Protein AF-A0A132ACT4-F1 (afdb_monomer_lite)

Foldseek 3Di:
DDALPDDQFDDDPPDRADDDADDPPDGDDDDPHHDHRPSNVSHDDDDDPADPPRNQADPPDPVSVVSLLVCLLVVHCVVVVQVVCCVVPHVCSVVVSVVSND

Sequence (102 aa):
MHRCLHLPNYRYYHLTCSESALTLPNTNEPNETSCVDWNQYYTDCRPGQHNPFQDAVSFDNVGMAWIAIFLVISLEGWSDIMYYVQDAHSFWSWIYFVLLIV

Structure (mmCIF, N/CA/C/O backbone):
data_AF-A0A132ACT4-F1
#
_entry.id   AF-A0A132ACT4-F1
#
loop_
_atom_site.group_PDB
_atom_site.id
_atom_site.type_symbol
_atom_site.label_atom_id
_atom_site.label_alt_id
_atom_site.label_comp_id
_atom_site.label_asym_id
_atom_site.label_entity_id
_atom_site.label_seq_id
_atom_site.pdbx_PDB_ins_code
_atom_site.Cartn_x
_atom_site.Cartn_y
_atom_site.Cartn_z
_atom_site.occupancy
_atom_site.B_iso_or_equiv
_atom_site.auth_seq_id
_atom_site.auth_comp_id
_atom_site.auth_asym_id
_atom_site.auth_atom_id
_atom_site.pdbx_PDB_model_num
ATOM 1 N N . MET A 1 1 ? -7.104 4.025 -4.351 1.00 78.00 1 MET A N 1
ATOM 2 C CA . MET A 1 1 ? -7.232 2.749 -5.084 1.00 78.00 1 MET A CA 1
ATOM 3 C C . MET A 1 1 ? -6.194 2.709 -6.177 1.00 78.00 1 MET A C 1
ATOM 5 O O . MET A 1 1 ? -6.426 3.222 -7.270 1.00 78.00 1 MET A O 1
ATOM 9 N N . HIS A 1 2 ? -5.046 2.135 -5.850 1.00 84.69 2 HIS A N 1
ATOM 10 C CA . HIS A 1 2 ? -3.949 1.942 -6.787 1.00 84.69 2 HIS A CA 1
ATOM 11 C C . HIS A 1 2 ? -4.181 0.702 -7.659 1.00 84.69 2 HIS A C 1
ATOM 13 O O . HIS A 1 2 ? -4.784 -0.279 -7.231 1.00 84.69 2 HIS A O 1
ATOM 19 N N . ARG A 1 3 ? -3.745 0.769 -8.920 1.00 86.88 3 ARG A N 1
ATOM 20 C CA . ARG A 1 3 ? -3.840 -0.324 -9.897 1.00 86.88 3 ARG A CA 1
ATOM 21 C C . ARG A 1 3 ? -2.554 -0.394 -10.707 1.00 86.88 3 ARG A C 1
ATOM 23 O O . ARG A 1 3 ? -1.975 0.642 -11.019 1.00 86.88 3 ARG A O 1
ATOM 30 N N . CYS A 1 4 ? -2.198 -1.592 -11.156 1.00 87.81 4 CYS A N 1
ATOM 31 C CA . CYS A 1 4 ? -1.040 -1.826 -12.023 1.00 87.81 4 CYS A CA 1
ATOM 32 C C . CYS A 1 4 ? -1.185 -1.257 -13.451 1.00 87.81 4 CYS A C 1
ATOM 34 O O . CYS A 1 4 ? -0.246 -1.298 -14.229 1.00 87.81 4 CYS A O 1
ATOM 36 N N . LEU A 1 5 ? -2.352 -0.721 -13.823 1.00 85.31 5 LEU A N 1
ATOM 37 C CA . LEU A 1 5 ? -2.594 -0.183 -15.171 1.00 85.31 5 LEU A CA 1
ATOM 38 C C . LEU A 1 5 ? -2.139 1.273 -15.350 1.00 85.31 5 LEU A C 1
ATOM 40 O O . LEU A 1 5 ? -1.983 1.726 -16.477 1.00 85.31 5 LEU A O 1
ATOM 44 N N . HIS A 1 6 ? -1.967 2.017 -14.257 1.00 83.94 6 HIS A N 1
ATOM 45 C CA . HIS A 1 6 ? -1.678 3.453 -14.290 1.00 83.94 6 HIS A CA 1
ATOM 46 C C . HIS A 1 6 ? -0.552 3.797 -13.314 1.00 83.94 6 HIS A C 1
ATOM 48 O O . HIS A 1 6 ? -0.697 4.692 -12.479 1.00 83.94 6 HIS A O 1
ATOM 54 N N . LEU A 1 7 ? 0.562 3.060 -13.383 1.00 90.50 7 LEU A N 1
ATOM 55 C CA . LEU A 1 7 ? 1.763 3.490 -12.677 1.00 90.50 7 LEU A CA 1
ATOM 56 C C . LEU A 1 7 ? 2.326 4.747 -13.353 1.00 90.50 7 LEU A C 1
ATOM 58 O O . LEU A 1 7 ? 2.361 4.815 -14.582 1.00 90.50 7 LEU A O 1
ATOM 62 N N . PRO A 1 8 ? 2.763 5.749 -12.576 1.00 91.56 8 PRO A N 1
ATOM 63 C CA . PRO A 1 8 ? 3.496 6.873 -13.133 1.00 91.56 8 PRO A CA 1
ATOM 64 C C . PRO A 1 8 ? 4.834 6.390 -13.695 1.00 91.56 8 PRO A C 1
ATOM 66 O O . PRO A 1 8 ? 5.427 5.450 -13.163 1.00 91.56 8 PRO A O 1
ATOM 69 N N . ASN A 1 9 ? 5.336 7.073 -14.719 1.00 92.38 9 ASN A N 1
ATOM 70 C CA . ASN A 1 9 ? 6.646 6.788 -15.295 1.00 92.38 9 ASN A CA 1
ATOM 71 C C . ASN A 1 9 ? 7.746 6.789 -14.225 1.00 92.38 9 ASN A C 1
ATOM 73 O O . ASN A 1 9 ? 7.750 7.627 -13.311 1.00 92.38 9 ASN A O 1
ATOM 77 N N . TYR A 1 10 ? 8.703 5.875 -14.368 1.00 92.00 10 TYR A N 1
ATOM 78 C CA . TYR A 1 10 ? 9.876 5.810 -13.508 1.00 92.00 10 TYR A CA 1
ATOM 79 C C . TYR A 1 10 ? 10.664 7.128 -13.556 1.00 92.00 10 TYR A C 1
ATOM 81 O O . TYR A 1 10 ? 10.846 7.735 -14.615 1.00 92.00 10 TYR A O 1
ATOM 89 N N . ARG A 1 11 ? 11.132 7.588 -12.392 1.00 91.31 11 ARG A N 1
ATOM 90 C CA . ARG A 1 11 ? 11.957 8.794 -12.272 1.00 91.31 11 ARG A CA 1
ATOM 91 C C . ARG A 1 11 ? 13.378 8.416 -11.894 1.00 91.31 11 ARG A C 1
ATOM 93 O O . ARG A 1 11 ? 13.599 7.836 -10.833 1.00 91.31 11 ARG A O 1
ATOM 100 N N . TYR A 1 12 ? 14.327 8.803 -12.739 1.00 90.44 12 TYR A N 1
ATOM 101 C CA . TYR A 1 12 ? 15.755 8.642 -12.496 1.00 90.44 12 TYR A CA 1
ATOM 102 C C . TYR A 1 12 ? 16.380 10.024 -12.288 1.00 90.44 12 TYR A C 1
ATOM 104 O O . TYR A 1 12 ? 16.473 10.823 -13.218 1.00 90.44 12 TYR A O 1
ATOM 112 N N . TYR A 1 13 ? 16.758 10.338 -11.046 1.00 88.19 13 TYR A N 1
ATOM 113 C CA . TYR A 1 13 ? 17.154 11.687 -10.622 1.00 88.19 13 TYR A CA 1
ATOM 114 C C . TYR A 1 13 ? 16.118 12.762 -11.011 1.00 88.19 13 TYR A C 1
ATOM 116 O O . TYR A 1 13 ? 15.066 12.862 -10.384 1.00 88.19 13 TYR A O 1
ATOM 124 N N . HIS A 1 14 ? 16.418 13.577 -12.024 1.00 88.44 14 HIS A N 1
ATOM 125 C CA . HIS A 1 14 ? 15.576 14.667 -12.525 1.00 88.44 14 HIS A CA 1
ATOM 126 C C . HIS A 1 14 ? 14.884 14.323 -13.856 1.00 88.44 14 HIS A C 1
ATOM 128 O O . HIS A 1 14 ? 14.123 15.135 -14.382 1.00 88.44 14 HIS A O 1
ATOM 134 N N . LEU A 1 15 ? 15.116 13.122 -14.392 1.00 90.06 15 LEU A N 1
ATOM 135 C CA . LEU A 1 15 ? 14.555 12.650 -15.653 1.00 90.06 15 LEU A CA 1
ATOM 136 C C . LEU A 1 15 ? 13.298 11.816 -15.406 1.00 90.06 15 LEU A C 1
ATOM 138 O O . LEU A 1 15 ? 13.229 11.014 -14.472 1.00 90.06 15 LEU A O 1
ATOM 142 N N . THR A 1 16 ? 12.308 11.990 -16.280 1.00 92.69 16 THR A N 1
ATOM 143 C CA . THR A 1 16 ? 11.135 11.111 -16.351 1.00 92.69 16 THR A CA 1
ATOM 144 C C . THR A 1 16 ? 11.356 10.131 -17.493 1.00 92.69 16 THR A C 1
ATOM 146 O O . THR A 1 16 ? 11.372 10.524 -18.659 1.00 92.69 16 THR A O 1
ATOM 149 N N . CYS A 1 17 ? 11.569 8.867 -17.152 1.00 91.00 17 CYS A N 1
ATOM 150 C CA . CYS A 1 17 ? 11.920 7.828 -18.105 1.00 91.00 17 CYS A CA 1
ATOM 151 C C . CYS A 1 17 ? 10.713 7.472 -18.970 1.00 91.00 17 CYS A C 1
ATOM 153 O O . CYS A 1 17 ? 9.580 7.455 -18.495 1.00 91.00 17 CYS A O 1
ATOM 155 N N . SER A 1 18 ? 10.942 7.243 -20.259 1.00 91.94 18 SER A N 1
ATOM 156 C CA . SER A 1 18 ? 9.888 6.845 -21.208 1.00 91.94 18 SER A CA 1
ATOM 157 C C . SER A 1 18 ? 10.373 5.797 -22.213 1.00 91.94 18 SER A C 1
ATOM 159 O O . SER A 1 18 ? 9.617 5.394 -23.091 1.00 91.94 18 SER A O 1
ATOM 161 N N . GLU A 1 19 ? 11.636 5.367 -22.123 1.00 90.81 19 GLU A N 1
ATOM 162 C CA . GLU A 1 19 ? 12.194 4.379 -23.043 1.00 90.81 19 GLU A CA 1
ATOM 163 C C . GLU A 1 19 ? 11.851 2.949 -22.614 1.00 90.81 19 GLU A C 1
ATOM 165 O O . GLU A 1 19 ? 11.713 2.645 -21.427 1.00 90.81 19 GLU A O 1
ATOM 170 N N . SER A 1 20 ? 11.755 2.044 -23.586 1.00 90.81 20 SER A N 1
ATOM 171 C CA . SER A 1 20 ? 11.688 0.600 -23.351 1.00 90.81 20 SER A CA 1
ATOM 172 C C . SER A 1 20 ? 13.081 0.005 -23.143 1.00 90.81 20 SER A C 1
ATOM 174 O O . SER A 1 20 ? 14.050 0.463 -23.749 1.00 90.81 20 SER A O 1
ATOM 176 N N . ALA A 1 21 ? 13.184 -1.049 -22.336 1.00 90.00 21 ALA A N 1
ATOM 177 C CA . ALA A 1 21 ? 14.428 -1.788 -22.154 1.00 90.00 21 ALA A CA 1
ATOM 178 C C . ALA A 1 21 ? 14.880 -2.431 -23.475 1.00 90.00 21 ALA A C 1
ATOM 180 O O . ALA A 1 21 ? 14.110 -3.137 -24.134 1.00 90.00 21 ALA A O 1
ATOM 181 N N . LEU A 1 22 ? 16.139 -2.208 -23.848 1.00 89.25 22 LEU A N 1
ATOM 182 C CA . LEU A 1 22 ? 16.789 -2.926 -24.939 1.00 89.25 22 LEU A CA 1
ATOM 183 C C . LEU A 1 22 ? 17.396 -4.242 -24.428 1.00 89.25 22 LEU A C 1
ATOM 185 O O . LEU A 1 22 ? 17.786 -4.365 -23.267 1.00 89.25 22 LEU A O 1
ATOM 189 N N . THR A 1 23 ? 17.481 -5.242 -25.306 1.00 84.81 23 THR A N 1
ATOM 190 C CA . THR A 1 23 ? 18.057 -6.558 -24.987 1.00 84.81 23 THR A CA 1
ATOM 191 C C . THR A 1 23 ? 19.527 -6.646 -25.406 1.00 84.81 23 THR A C 1
ATOM 193 O O . THR A 1 23 ? 19.993 -5.915 -26.283 1.00 84.81 23 THR A O 1
ATOM 196 N N . LEU A 1 24 ? 20.282 -7.539 -24.755 1.00 81.88 24 LEU A N 1
ATOM 197 C CA . LEU A 1 24 ? 21.703 -7.774 -25.039 1.00 81.88 24 LEU A CA 1
ATOM 198 C C . LEU A 1 24 ? 21.935 -8.067 -26.538 1.00 81.88 24 LEU A C 1
ATOM 200 O O . LEU A 1 24 ? 21.163 -8.827 -27.127 1.00 81.88 24 LEU A O 1
ATOM 204 N N . PRO A 1 25 ? 22.995 -7.507 -27.160 1.00 82.25 25 PRO A N 1
ATOM 205 C CA . PRO A 1 25 ? 24.156 -6.849 -26.541 1.00 82.25 25 PRO A CA 1
ATOM 206 C C . PRO A 1 25 ? 24.012 -5.332 -26.322 1.00 82.25 25 PRO A C 1
ATOM 208 O O . PRO A 1 25 ? 24.902 -4.725 -25.736 1.00 82.25 25 PRO A O 1
ATOM 211 N N . ASN A 1 26 ? 22.924 -4.714 -26.785 1.00 80.06 26 ASN A N 1
ATOM 212 C CA . ASN A 1 26 ? 22.762 -3.259 -26.798 1.00 80.06 26 ASN A CA 1
ATOM 213 C C . ASN A 1 26 ? 21.864 -2.804 -25.644 1.00 80.06 26 ASN A C 1
ATOM 215 O O . ASN A 1 26 ? 20.749 -2.356 -25.879 1.00 80.06 26 ASN A O 1
ATOM 219 N N . THR A 1 27 ? 22.312 -2.947 -24.398 1.00 82.00 27 THR A N 1
ATOM 220 C CA . THR A 1 27 ? 21.564 -2.465 -23.226 1.00 82.00 27 THR A CA 1
ATOM 221 C C . THR A 1 27 ? 21.582 -0.938 -23.158 1.00 82.00 27 THR A C 1
ATOM 223 O O . THR A 1 27 ? 22.644 -0.327 -23.263 1.00 82.00 27 THR A O 1
ATOM 226 N N . ASN A 1 28 ? 20.425 -0.308 -22.949 1.00 83.94 28 ASN A N 1
ATOM 227 C CA . ASN A 1 28 ? 20.336 1.122 -22.658 1.00 83.94 28 ASN A CA 1
ATOM 228 C C . ASN A 1 28 ? 20.553 1.373 -21.163 1.00 83.94 28 ASN A C 1
ATOM 230 O O . ASN A 1 28 ? 19.612 1.389 -20.369 1.00 83.94 28 ASN A O 1
ATOM 234 N N . GLU A 1 29 ? 21.818 1.554 -20.787 1.00 83.12 29 GLU A N 1
ATOM 235 C CA . GLU A 1 29 ? 22.166 2.062 -19.461 1.00 83.12 29 GLU A CA 1
ATOM 236 C C . GLU A 1 29 ? 21.651 3.503 -19.289 1.00 83.12 29 GLU A C 1
ATOM 238 O O . GLU A 1 29 ? 21.672 4.282 -20.248 1.00 83.12 29 GLU A O 1
ATOM 243 N N . PRO A 1 30 ? 21.163 3.869 -18.090 1.00 84.81 30 PRO A N 1
ATOM 244 C CA . PRO A 1 30 ? 20.661 5.212 -17.841 1.00 84.81 30 PRO A CA 1
ATOM 245 C C . PRO A 1 30 ? 21.797 6.239 -17.939 1.00 84.81 30 PRO A C 1
ATOM 247 O O . PRO A 1 30 ? 22.839 6.092 -17.302 1.00 84.81 30 PRO A O 1
ATOM 250 N N . ASN A 1 31 ? 21.574 7.293 -18.721 1.00 85.69 31 ASN A N 1
ATOM 251 C CA . ASN A 1 31 ? 22.488 8.420 -18.914 1.00 85.69 31 ASN A CA 1
ATOM 252 C C . ASN A 1 31 ? 21.829 9.733 -18.434 1.00 85.69 31 ASN A C 1
ATOM 254 O O . ASN A 1 31 ? 20.675 9.738 -18.008 1.00 85.69 31 ASN A O 1
ATOM 258 N N . GLU A 1 32 ? 22.524 10.870 -18.532 1.00 84.00 32 GLU A N 1
ATOM 259 C CA . GLU A 1 32 ? 21.993 12.197 -18.163 1.00 84.00 32 GLU A CA 1
ATOM 260 C C . GLU A 1 32 ? 20.792 12.657 -19.013 1.00 84.00 32 GLU A C 1
ATOM 262 O O . GLU A 1 32 ? 20.123 13.626 -18.659 1.00 84.00 32 GLU A O 1
ATOM 267 N N . THR A 1 33 ? 20.502 11.987 -20.132 1.00 85.81 33 THR A N 1
ATOM 268 C CA . THR A 1 33 ? 19.418 12.356 -21.058 1.00 85.81 33 THR A CA 1
ATOM 269 C C . THR A 1 33 ? 18.392 11.252 -21.307 1.00 85.81 33 THR A C 1
ATOM 271 O O . THR A 1 33 ? 17.260 11.571 -21.667 1.00 85.81 33 THR A O 1
ATOM 274 N N . SER A 1 34 ? 18.745 9.978 -21.111 1.00 87.69 34 SER A N 1
ATOM 275 C CA . SER A 1 34 ? 17.881 8.832 -21.415 1.00 87.69 34 SER A CA 1
ATOM 276 C C . SER A 1 34 ? 17.858 7.809 -20.284 1.00 87.69 34 SER A C 1
ATOM 278 O O . SER A 1 34 ? 18.870 7.533 -19.640 1.00 87.69 34 SER A O 1
ATOM 280 N N . CYS A 1 35 ? 16.684 7.227 -20.042 1.00 91.19 35 CYS A N 1
ATOM 281 C CA . CYS A 1 35 ? 16.504 6.150 -19.078 1.00 91.19 35 CYS A CA 1
ATOM 282 C C . CYS A 1 35 ? 15.273 5.298 -19.411 1.00 91.19 35 CYS A C 1
ATOM 284 O O . CYS A 1 35 ? 14.288 5.780 -19.984 1.00 91.19 35 CYS A O 1
ATOM 286 N N . VAL A 1 36 ? 15.340 4.026 -19.015 1.00 92.38 36 VAL A N 1
ATOM 287 C CA . VAL A 1 36 ? 14.272 3.036 -19.188 1.00 92.38 36 VAL A CA 1
ATOM 288 C C . VAL A 1 36 ? 13.162 3.268 -18.175 1.00 92.38 36 VAL A C 1
ATOM 290 O O . VAL A 1 36 ? 13.420 3.403 -16.976 1.00 92.38 36 VAL A O 1
ATOM 293 N N . ASP A 1 37 ? 11.917 3.267 -18.643 1.00 93.12 37 ASP A N 1
ATOM 294 C CA . ASP A 1 37 ? 10.766 3.234 -17.752 1.00 93.12 37 ASP A CA 1
ATOM 295 C C . ASP A 1 37 ? 10.531 1.811 -17.241 1.00 93.12 37 ASP A C 1
ATOM 297 O O . ASP A 1 37 ? 9.856 1.007 -17.877 1.00 93.12 37 ASP A O 1
ATOM 301 N N . TRP A 1 38 ? 11.088 1.468 -16.082 1.00 90.88 38 TRP A N 1
ATOM 302 C CA . TRP A 1 38 ? 10.842 0.154 -15.485 1.00 90.88 38 TRP A CA 1
ATOM 303 C C . TRP A 1 38 ? 9.396 -0.023 -15.010 1.00 90.88 38 TRP A C 1
ATOM 305 O O . TRP A 1 38 ? 8.926 -1.160 -14.918 1.00 90.88 38 TRP A O 1
ATOM 315 N N . ASN A 1 39 ? 8.663 1.072 -14.770 1.00 92.38 39 ASN A N 1
ATOM 316 C CA . ASN A 1 39 ? 7.299 0.990 -14.259 1.00 92.38 39 ASN A CA 1
ATOM 317 C C . ASN A 1 39 ? 6.317 0.407 -15.283 1.00 92.38 39 ASN A C 1
ATOM 319 O O . ASN A 1 39 ? 5.327 -0.210 -14.887 1.00 92.38 39 ASN A O 1
ATOM 323 N N . GLN A 1 40 ? 6.635 0.499 -16.579 1.00 90.75 40 GLN A N 1
ATOM 324 C CA . GLN A 1 40 ? 5.830 -0.080 -17.659 1.00 90.75 40 GLN A CA 1
ATOM 325 C C . GLN A 1 40 ? 5.738 -1.617 -17.603 1.00 90.75 40 GLN A C 1
ATOM 327 O O . GLN A 1 40 ? 4.830 -2.201 -18.192 1.00 90.75 40 GLN A O 1
ATOM 332 N N . TYR A 1 41 ? 6.665 -2.283 -16.903 1.00 91.31 41 TYR A N 1
ATOM 333 C CA . TYR A 1 41 ? 6.709 -3.744 -16.803 1.00 91.31 41 TYR A CA 1
ATOM 334 C C . TYR A 1 41 ? 5.948 -4.302 -15.588 1.00 91.31 41 TYR A C 1
ATOM 336 O O . TYR A 1 41 ? 5.727 -5.512 -15.515 1.00 91.31 41 TYR A O 1
ATOM 344 N N . TYR A 1 42 ? 5.500 -3.460 -14.648 1.00 91.44 42 TYR A N 1
ATOM 345 C CA . TYR A 1 42 ? 4.694 -3.894 -13.498 1.00 91.44 42 TYR A CA 1
ATOM 346 C C . TYR A 1 42 ? 3.213 -4.031 -13.865 1.00 91.44 42 TYR A C 1
ATOM 348 O O . TYR A 1 42 ? 2.366 -3.266 -13.411 1.00 91.44 42 TYR A O 1
ATOM 356 N N . THR A 1 43 ? 2.891 -5.028 -14.687 1.00 91.56 43 THR A N 1
ATOM 357 C CA . THR A 1 43 ? 1.521 -5.258 -15.178 1.00 91.56 43 THR A CA 1
ATOM 358 C C . THR A 1 43 ? 0.718 -6.245 -14.334 1.00 91.56 43 THR A C 1
ATOM 360 O O . THR A 1 43 ? -0.508 -6.254 -14.409 1.00 91.56 43 THR A O 1
ATOM 363 N N . ASP A 1 44 ? 1.394 -7.095 -13.559 1.00 91.75 44 ASP A N 1
ATOM 364 C CA . ASP A 1 44 ? 0.777 -8.182 -12.797 1.00 91.75 44 ASP A CA 1
ATOM 365 C C . ASP A 1 44 ? 0.847 -7.906 -11.290 1.00 91.75 44 ASP A C 1
ATOM 367 O O . ASP A 1 44 ? 1.924 -7.683 -10.734 1.00 91.75 44 ASP A O 1
ATOM 371 N N . CYS A 1 45 ? -0.311 -7.915 -10.629 1.00 90.19 45 CYS A N 1
ATOM 372 C CA . CYS A 1 45 ? -0.416 -7.704 -9.190 1.00 90.19 45 CYS A CA 1
ATOM 373 C C . CYS A 1 45 ? -0.364 -9.057 -8.483 1.00 90.19 45 CYS A C 1
ATOM 375 O O . CYS A 1 45 ? -1.264 -9.883 -8.640 1.00 9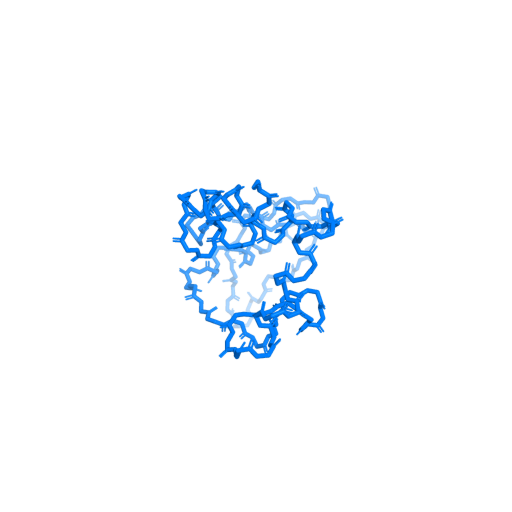0.19 45 CYS A O 1
ATOM 377 N N . ARG A 1 46 ? 0.684 -9.284 -7.688 1.00 91.38 46 ARG A N 1
ATOM 378 C CA . ARG A 1 46 ? 0.874 -10.523 -6.928 1.00 91.38 46 ARG A CA 1
ATOM 379 C C . ARG A 1 46 ? 1.075 -10.235 -5.443 1.00 91.38 46 ARG A C 1
ATOM 381 O O . ARG A 1 46 ? 1.576 -9.159 -5.111 1.00 91.38 46 ARG A O 1
ATOM 388 N N . PRO A 1 47 ? 0.741 -11.191 -4.558 1.00 89.75 47 PRO A N 1
ATOM 389 C CA . PRO A 1 47 ? 1.086 -11.097 -3.146 1.00 89.75 47 PRO A CA 1
ATOM 390 C C . PRO A 1 47 ? 2.589 -10.852 -2.964 1.00 89.75 47 PRO A C 1
ATOM 392 O O . PRO A 1 47 ? 3.420 -11.562 -3.539 1.00 89.75 47 PRO A O 1
ATOM 395 N N . GLY A 1 48 ? 2.926 -9.822 -2.186 1.00 87.44 48 GLY A N 1
ATOM 396 C CA . GLY A 1 48 ? 4.301 -9.528 -1.793 1.00 87.44 48 GLY A CA 1
ATOM 397 C C . GLY A 1 48 ? 4.850 -10.573 -0.819 1.00 87.44 48 GLY A C 1
ATOM 398 O O . GLY A 1 48 ? 4.116 -11.407 -0.300 1.00 87.44 48 GLY A O 1
ATOM 399 N N . GLN A 1 49 ? 6.160 -10.529 -0.573 1.00 89.19 49 GLN A N 1
ATOM 400 C CA . GLN A 1 49 ? 6.797 -11.388 0.438 1.00 89.19 49 GLN A CA 1
ATOM 401 C C . GLN A 1 49 ? 6.681 -10.825 1.860 1.00 89.19 49 GLN A C 1
ATOM 403 O O . GLN A 1 49 ? 6.774 -11.587 2.812 1.00 89.19 49 GLN A O 1
ATOM 408 N N . HIS A 1 50 ? 6.495 -9.510 1.989 1.00 91.94 50 HIS A N 1
ATOM 409 C CA . HIS A 1 50 ? 6.462 -8.805 3.268 1.00 91.94 50 HIS A CA 1
ATOM 410 C C . HIS A 1 50 ? 5.183 -7.978 3.383 1.00 91.94 50 HIS A C 1
ATOM 412 O O . HIS A 1 50 ? 4.701 -7.411 2.396 1.00 91.94 50 HIS A O 1
ATOM 418 N N . ASN A 1 51 ? 4.678 -7.899 4.603 1.00 92.31 51 ASN A N 1
ATOM 419 C CA . ASN A 1 51 ? 3.525 -7.130 5.022 1.00 92.31 51 ASN A CA 1
ATOM 420 C C . ASN A 1 51 ? 3.929 -5.689 5.417 1.00 92.31 51 ASN A C 1
ATOM 422 O O . ASN A 1 51 ? 5.092 -5.418 5.747 1.00 92.31 51 ASN A O 1
ATOM 426 N N . PRO A 1 52 ? 2.983 -4.730 5.393 1.00 91.19 52 PRO A N 1
ATOM 427 C CA . PRO A 1 52 ? 3.238 -3.348 5.796 1.00 91.19 52 PRO A CA 1
ATOM 428 C C . PRO A 1 52 ? 3.756 -3.221 7.238 1.00 91.19 52 PRO A C 1
ATOM 430 O O . PRO A 1 52 ? 3.541 -4.095 8.076 1.00 91.19 52 PRO A O 1
ATOM 433 N N . PHE A 1 53 ? 4.408 -2.090 7.536 1.00 88.88 53 PHE A N 1
ATOM 434 C CA . PHE A 1 53 ? 4.964 -1.779 8.863 1.00 88.88 53 PHE A CA 1
ATOM 435 C C . PHE A 1 53 ? 5.953 -2.833 9.388 1.00 88.88 53 PHE A C 1
ATOM 437 O O . PHE A 1 53 ? 5.869 -3.234 10.543 1.00 88.88 53 PHE A O 1
ATOM 444 N N . GLN A 1 54 ? 6.897 -3.277 8.549 1.00 89.50 54 GLN A N 1
ATOM 445 C CA . GLN A 1 54 ? 7.881 -4.311 8.918 1.00 89.50 54 GLN A CA 1
ATOM 446 C C . GLN A 1 54 ? 7.199 -5.599 9.409 1.00 89.50 54 GLN A C 1
ATOM 448 O O . GLN A 1 54 ? 7.522 -6.121 10.472 1.00 89.50 54 GLN A O 1
ATOM 453 N N . ASP A 1 55 ? 6.205 -6.064 8.652 1.00 89.56 55 ASP A N 1
ATOM 454 C CA . ASP A 1 55 ? 5.386 -7.236 8.968 1.00 89.56 55 ASP A CA 1
ATOM 455 C C . ASP A 1 55 ? 4.488 -7.129 10.215 1.00 89.56 55 ASP A C 1
ATOM 457 O O . ASP A 1 55 ? 3.846 -8.110 10.597 1.00 89.56 55 ASP A O 1
ATOM 461 N N . ALA A 1 56 ? 4.377 -5.950 10.838 1.00 87.31 56 ALA A N 1
ATOM 462 C CA . ALA A 1 56 ? 3.599 -5.771 12.064 1.00 87.31 56 ALA A CA 1
ATOM 463 C C . ALA A 1 56 ? 2.075 -5.743 11.846 1.00 87.31 56 ALA A C 1
ATOM 465 O O . ALA A 1 56 ? 1.323 -6.021 12.781 1.00 87.31 56 ALA A O 1
ATOM 466 N N . VAL A 1 57 ? 1.603 -5.413 10.637 1.00 92.19 57 VAL A N 1
ATOM 467 C CA . VAL A 1 57 ? 0.167 -5.315 10.328 1.00 92.19 57 VAL A CA 1
ATOM 468 C C . VAL A 1 57 ? -0.203 -6.315 9.241 1.00 92.19 57 VAL A C 1
ATOM 470 O O . VAL A 1 57 ? 0.193 -6.169 8.086 1.00 92.19 57 VAL A O 1
ATOM 473 N N . SER A 1 58 ? -1.006 -7.315 9.602 1.00 93.06 58 SER A N 1
ATOM 474 C CA . SER A 1 58 ? -1.558 -8.292 8.663 1.00 93.06 58 SER A CA 1
ATOM 475 C C . SER A 1 58 ? -2.881 -8.874 9.163 1.00 93.06 58 SER A C 1
ATOM 477 O O . SER A 1 58 ? -3.158 -8.904 10.363 1.00 93.06 58 SER A O 1
ATOM 479 N N . PHE A 1 59 ? -3.700 -9.356 8.226 1.00 93.06 59 PHE A N 1
ATOM 480 C CA . PHE A 1 59 ? -4.967 -10.047 8.504 1.00 93.06 59 PHE A CA 1
ATOM 481 C C . PHE A 1 59 ? -4.907 -11.539 8.132 1.00 93.06 59 PHE A C 1
ATOM 483 O O . PHE A 1 59 ? -5.937 -12.203 8.045 1.00 93.06 59 PHE A O 1
ATOM 490 N N . ASP A 1 60 ? -3.698 -12.076 7.947 1.00 92.38 60 ASP A N 1
ATOM 491 C CA . ASP A 1 60 ? -3.464 -13.468 7.538 1.00 92.38 60 ASP A CA 1
ATOM 492 C C . ASP A 1 60 ? -3.721 -14.462 8.684 1.00 92.38 60 ASP A C 1
ATOM 494 O O . ASP A 1 60 ? -4.045 -15.626 8.459 1.00 92.38 60 ASP A O 1
ATOM 498 N N . ASN A 1 61 ? -3.573 -13.997 9.930 1.00 93.94 61 ASN A N 1
ATOM 499 C CA . ASN A 1 61 ? -3.703 -14.791 11.149 1.00 93.94 61 ASN A CA 1
ATOM 500 C C . ASN A 1 61 ? -4.591 -14.076 12.174 1.00 93.94 61 ASN A C 1
ATOM 502 O O . ASN A 1 61 ? -4.544 -12.853 12.296 1.00 93.94 61 ASN A O 1
ATOM 506 N N . VAL A 1 62 ? -5.316 -14.843 12.997 1.00 94.75 62 VAL A N 1
ATOM 507 C CA . VAL A 1 62 ? -6.221 -14.291 14.027 1.00 94.75 62 VAL A CA 1
ATOM 508 C C . VAL A 1 62 ? -5.478 -13.404 15.039 1.00 94.75 62 VAL A C 1
ATOM 510 O O . VAL A 1 62 ? -5.969 -12.338 15.394 1.00 94.75 62 VAL A O 1
ATOM 513 N N . GLY A 1 63 ? -4.274 -13.801 15.468 1.00 93.62 63 GLY A N 1
ATOM 514 C CA . GLY A 1 63 ? -3.482 -13.022 16.429 1.00 93.62 63 GLY A CA 1
ATOM 515 C C . GLY A 1 63 ? -2.982 -11.684 15.873 1.00 93.62 63 GLY A C 1
ATOM 516 O O . GLY A 1 63 ? -3.086 -10.664 16.549 1.00 93.62 63 GLY A O 1
ATOM 517 N N . MET A 1 64 ? -2.501 -11.668 14.625 1.00 92.94 64 MET A N 1
ATOM 518 C CA . MET A 1 64 ? -2.060 -10.433 13.960 1.00 92.94 64 MET A CA 1
ATOM 519 C C . MET A 1 64 ? -3.237 -9.494 13.691 1.00 92.94 64 MET A C 1
ATOM 521 O O . MET A 1 64 ? -3.125 -8.289 13.911 1.00 92.94 64 MET A O 1
ATOM 525 N N . ALA A 1 65 ? -4.397 -10.052 13.328 1.00 94.12 65 ALA A N 1
ATOM 526 C CA . ALA A 1 65 ? -5.619 -9.278 13.161 1.00 94.12 65 ALA A CA 1
ATOM 527 C C . ALA A 1 65 ? -6.040 -8.586 14.469 1.00 94.12 65 ALA A C 1
ATOM 529 O O . ALA A 1 65 ? -6.436 -7.426 14.445 1.00 94.12 65 ALA A O 1
ATOM 530 N N . TRP A 1 66 ? -5.917 -9.250 15.624 1.00 94.19 66 TRP A N 1
ATOM 531 C CA . TRP A 1 66 ? -6.206 -8.619 16.919 1.00 94.19 66 TRP A CA 1
ATOM 532 C C . TRP A 1 66 ? -5.252 -7.475 17.257 1.00 94.19 66 TRP A C 1
ATOM 534 O O . TRP A 1 66 ? -5.706 -6.444 17.750 1.00 94.19 66 TRP A O 1
ATOM 544 N N . ILE A 1 67 ? -3.958 -7.624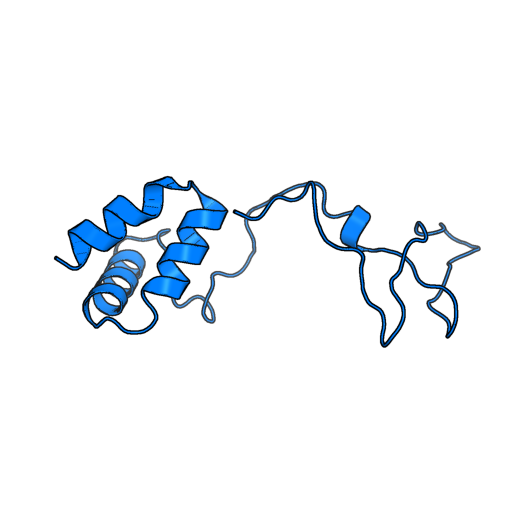 16.963 1.00 92.81 67 ILE A N 1
ATOM 545 C CA . ILE A 1 67 ? -2.973 -6.546 17.138 1.00 92.81 67 ILE A CA 1
ATOM 546 C C . ILE A 1 67 ? -3.340 -5.351 16.248 1.00 92.81 67 ILE A C 1
ATOM 548 O O . ILE A 1 67 ? -3.374 -4.217 16.725 1.00 92.81 67 ILE A O 1
ATOM 552 N N . ALA A 1 68 ? -3.692 -5.604 14.984 1.00 92.81 68 ALA A N 1
ATOM 553 C CA . ALA A 1 68 ? -4.133 -4.564 14.060 1.00 92.81 68 ALA A CA 1
ATOM 554 C C . ALA A 1 68 ? -5.415 -3.861 14.546 1.00 92.81 68 ALA A C 1
ATOM 556 O O . ALA A 1 68 ? -5.500 -2.638 14.495 1.00 92.81 68 ALA A O 1
ATOM 557 N N . ILE A 1 69 ? -6.393 -4.605 15.073 1.00 92.88 69 ILE A N 1
ATOM 558 C CA . ILE A 1 69 ? -7.630 -4.039 15.641 1.00 92.88 69 ILE A CA 1
ATOM 559 C C . ILE A 1 69 ? -7.326 -3.165 16.862 1.00 92.88 69 ILE A C 1
ATOM 561 O O . ILE A 1 69 ? -7.858 -2.062 16.967 1.00 92.88 69 ILE A O 1
ATOM 565 N N . PHE A 1 70 ? -6.458 -3.623 17.766 1.00 92.81 70 PHE A N 1
ATOM 566 C CA . PHE A 1 70 ? -6.055 -2.844 18.937 1.00 92.81 70 PHE A CA 1
ATOM 567 C C . PHE A 1 70 ? -5.426 -1.500 18.539 1.00 92.81 70 PHE A C 1
ATOM 569 O O . PHE A 1 70 ? -5.765 -0.470 19.118 1.00 92.81 70 PHE A O 1
ATOM 576 N N . LEU A 1 71 ? -4.577 -1.507 17.507 1.00 92.00 71 LEU A N 1
ATOM 577 C CA . LEU A 1 71 ? -3.969 -0.302 16.940 1.00 92.00 71 LEU A CA 1
ATOM 578 C C . LEU A 1 71 ? -5.003 0.637 16.290 1.00 92.00 71 LEU A C 1
ATOM 580 O O . LEU A 1 71 ? -4.901 1.852 16.403 1.00 92.00 71 LEU A O 1
ATOM 584 N N . VAL A 1 72 ? -6.040 0.102 15.643 1.00 93.69 72 VAL A N 1
ATOM 585 C CA . VAL A 1 72 ? -7.113 0.936 15.070 1.00 93.69 72 VAL A CA 1
ATOM 586 C C . VAL A 1 72 ? -7.931 1.631 16.168 1.00 93.69 72 VAL A C 1
ATOM 588 O O . VAL A 1 72 ? -8.257 2.810 16.028 1.00 93.69 72 VAL A O 1
ATOM 591 N N . ILE A 1 73 ? -8.233 0.938 17.273 1.00 94.06 73 ILE A N 1
ATOM 592 C CA . ILE A 1 73 ? -9.022 1.488 18.394 1.00 94.06 73 ILE A CA 1
ATOM 593 C C . ILE A 1 73 ? -8.270 2.611 19.120 1.00 94.06 73 ILE A C 1
ATOM 595 O O . ILE A 1 73 ? -8.900 3.545 19.615 1.00 94.06 73 ILE A O 1
ATOM 599 N N . SER A 1 74 ? -6.934 2.569 19.165 1.00 93.75 74 SER A N 1
ATOM 600 C CA . SER A 1 74 ? -6.139 3.643 19.777 1.00 93.75 74 SER A CA 1
ATOM 601 C C . SER A 1 74 ? -6.142 4.949 18.972 1.00 93.75 74 SER A C 1
ATOM 603 O O . SER A 1 74 ? -5.583 5.941 19.440 1.00 93.75 74 SER A O 1
ATOM 605 N N . LEU A 1 75 ? -6.781 4.974 17.792 1.00 91.31 75 LEU A N 1
ATOM 606 C CA . LEU A 1 75 ? -6.809 6.102 16.855 1.00 91.31 75 LEU A CA 1
ATOM 607 C C . LEU A 1 75 ? -5.421 6.528 16.354 1.00 91.31 75 LEU A C 1
ATOM 609 O O . LEU A 1 75 ? -5.258 7.629 15.824 1.00 91.31 75 LEU A O 1
ATOM 613 N N . GLU A 1 76 ? -4.432 5.646 16.448 1.00 91.50 76 GLU A N 1
ATOM 614 C CA . GLU A 1 76 ? -3.072 5.897 15.986 1.00 91.50 76 GLU A CA 1
ATOM 615 C C . GLU A 1 76 ? -2.809 5.119 14.693 1.00 91.50 76 GLU A C 1
ATOM 617 O O . GLU A 1 76 ? -2.930 3.899 14.652 1.00 91.50 76 GLU A O 1
ATOM 622 N N . GLY A 1 77 ? -2.498 5.820 13.598 1.00 87.50 77 GLY A N 1
ATOM 623 C CA . GLY A 1 77 ? -2.202 5.178 12.307 1.00 87.50 77 GLY A CA 1
ATOM 624 C C . GLY A 1 77 ? -3.383 4.435 11.655 1.00 87.50 77 GLY A C 1
ATOM 625 O O . GLY A 1 77 ? -3.206 3.780 10.628 1.00 87.50 77 GLY A O 1
ATOM 626 N N . TRP A 1 78 ? -4.601 4.541 12.203 1.00 92.75 78 TRP A N 1
ATOM 627 C CA . TRP A 1 78 ? -5.785 3.826 11.706 1.00 92.75 78 TRP A CA 1
ATOM 628 C C . TRP A 1 78 ? -6.137 4.177 10.253 1.00 92.75 78 TRP A C 1
ATOM 630 O O . TRP A 1 78 ? -6.546 3.304 9.486 1.00 92.75 78 TRP A O 1
ATOM 640 N N . SER A 1 79 ? -5.953 5.442 9.858 1.00 92.94 79 SER A N 1
ATOM 641 C 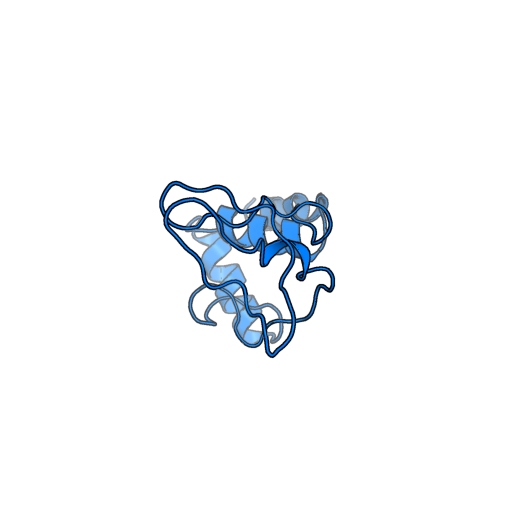CA . SER A 1 79 ? -6.219 5.903 8.494 1.00 92.94 79 SER A CA 1
ATOM 642 C C . SER A 1 79 ? -5.271 5.259 7.490 1.00 92.94 79 SER A C 1
ATOM 644 O O . SER A 1 79 ? -5.699 4.908 6.395 1.00 92.94 79 SER A O 1
ATOM 646 N N . ASP A 1 80 ? -4.010 5.043 7.867 1.00 93.06 80 ASP A N 1
ATOM 647 C CA . ASP A 1 80 ? -3.011 4.432 6.990 1.00 93.06 80 ASP A CA 1
ATOM 648 C C . ASP A 1 80 ? -3.362 2.965 6.730 1.00 93.06 80 ASP A C 1
ATOM 650 O O . ASP A 1 80 ? -3.390 2.525 5.581 1.00 93.06 80 ASP A O 1
ATOM 654 N N . ILE A 1 81 ? -3.734 2.224 7.782 1.00 92.81 81 ILE A N 1
ATOM 655 C CA . ILE A 1 81 ? -4.211 0.834 7.672 1.00 92.81 81 ILE A CA 1
ATOM 656 C C . ILE A 1 81 ? -5.471 0.764 6.805 1.00 92.81 81 ILE A C 1
ATOM 658 O O . ILE A 1 81 ? -5.566 -0.085 5.916 1.00 92.81 81 ILE A O 1
ATOM 662 N N . MET A 1 82 ? -6.422 1.676 7.019 1.00 93.69 82 MET A N 1
ATOM 663 C CA . MET A 1 82 ? -7.628 1.764 6.199 1.00 93.69 82 MET A CA 1
ATOM 664 C C . MET A 1 82 ? -7.275 1.981 4.723 1.00 93.69 82 MET A C 1
ATOM 666 O O . MET A 1 82 ? -7.819 1.279 3.870 1.00 93.69 82 MET A O 1
ATOM 670 N N . TYR A 1 83 ? -6.355 2.898 4.409 1.00 93.31 83 TYR A N 1
ATOM 671 C CA . TYR A 1 83 ? -5.932 3.148 3.030 1.00 93.31 83 TYR A CA 1
ATOM 672 C C . TYR A 1 83 ? -5.235 1.934 2.404 1.00 93.31 83 TYR A C 1
ATOM 674 O O . TYR A 1 83 ? -5.528 1.613 1.250 1.00 93.31 83 TYR A O 1
ATOM 682 N N . TYR A 1 84 ? -4.415 1.193 3.158 1.00 92.69 84 TYR A N 1
ATOM 683 C CA . TYR A 1 84 ? -3.828 -0.063 2.677 1.00 92.69 84 TYR A CA 1
ATOM 684 C C . TYR A 1 84 ? -4.898 -1.101 2.317 1.00 92.69 84 TYR A C 1
ATOM 686 O O . TYR A 1 84 ? -4.863 -1.680 1.229 1.00 92.69 84 TYR A O 1
ATOM 694 N N . VAL A 1 85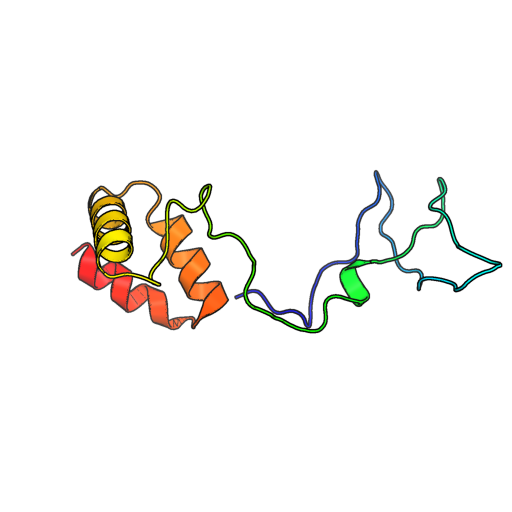 ? -5.894 -1.308 3.184 1.00 92.75 85 VAL A N 1
ATOM 695 C CA . VAL A 1 85 ? -6.996 -2.251 2.914 1.00 92.75 85 VAL A CA 1
ATOM 696 C C . VAL A 1 85 ? -7.888 -1.757 1.771 1.00 92.75 85 VAL A C 1
ATOM 698 O O . VAL A 1 85 ? -8.415 -2.550 0.986 1.00 92.75 85 VAL A O 1
ATOM 701 N N . GLN A 1 86 ? -8.054 -0.444 1.642 1.00 93.44 86 GLN A N 1
ATOM 702 C CA . GLN A 1 86 ? -8.834 0.164 0.573 1.00 93.44 86 GLN A CA 1
ATOM 703 C C . GLN A 1 86 ? -8.184 -0.024 -0.802 1.00 93.44 86 GLN A C 1
ATOM 705 O O . GLN A 1 86 ? -8.890 -0.247 -1.787 1.00 93.44 86 GLN A O 1
ATOM 710 N N . ASP A 1 87 ? -6.856 0.047 -0.877 1.00 90.75 87 ASP A N 1
ATOM 711 C CA . ASP A 1 87 ? -6.108 -0.215 -2.106 1.00 90.75 87 ASP A CA 1
ATOM 712 C C . ASP A 1 87 ? -6.046 -1.705 -2.458 1.00 90.75 87 ASP A C 1
ATOM 714 O O . ASP A 1 87 ? -6.100 -2.041 -3.640 1.00 90.75 87 ASP A O 1
ATOM 718 N N . ALA A 1 88 ? -5.983 -2.589 -1.459 1.00 90.44 88 ALA A N 1
ATOM 719 C CA . ALA A 1 88 ? -5.879 -4.031 -1.675 1.00 90.44 88 ALA A CA 1
ATOM 720 C C . ALA A 1 88 ? -7.218 -4.713 -2.009 1.00 90.44 88 ALA A C 1
ATOM 722 O O . ALA A 1 88 ? -7.244 -5.649 -2.807 1.00 90.44 88 ALA A O 1
ATOM 723 N N . HIS A 1 89 ? -8.325 -4.279 -1.396 1.00 90.94 89 HIS A N 1
ATOM 724 C CA . HIS A 1 89 ? -9.607 -4.986 -1.483 1.00 90.94 89 HIS A CA 1
ATOM 725 C C . HIS A 1 89 ? -10.715 -4.165 -2.149 1.00 90.94 89 HIS A C 1
ATOM 727 O O . HIS A 1 89 ? -11.250 -4.561 -3.186 1.00 90.94 89 HIS A O 1
ATOM 733 N N . SER A 1 90 ? -11.124 -3.040 -1.550 1.00 91.38 90 SER A N 1
ATOM 734 C CA . SER A 1 90 ? -12.273 -2.277 -2.049 1.00 91.38 90 SER A CA 1
ATOM 735 C C . SER A 1 90 ? -12.385 -0.876 -1.459 1.00 91.38 90 SER A C 1
ATOM 737 O O . SER A 1 90 ? -11.996 -0.624 -0.323 1.00 91.38 90 SER A O 1
ATOM 739 N N . PHE A 1 91 ? -13.061 0.012 -2.192 1.00 90.56 91 PHE A N 1
ATOM 740 C CA . PHE A 1 91 ? -13.464 1.326 -1.696 1.00 90.56 91 PHE A CA 1
ATOM 741 C C . PHE A 1 91 ? -14.339 1.249 -0.440 1.00 90.56 91 PHE A C 1
ATOM 743 O O . PHE A 1 91 ? -14.200 2.085 0.439 1.00 90.56 91 PHE A O 1
ATOM 750 N N . TRP A 1 92 ? -15.215 0.248 -0.324 1.00 92.88 92 TRP A N 1
ATOM 751 C CA . TRP A 1 92 ? -16.186 0.146 0.776 1.00 92.88 92 TRP A CA 1
ATOM 752 C C . TRP A 1 92 ? -15.579 -0.254 2.127 1.00 92.88 92 TRP A C 1
ATOM 754 O O . TRP A 1 92 ? -16.293 -0.297 3.128 1.00 92.88 92 TRP A O 1
ATOM 764 N N . SER A 1 93 ? -14.269 -0.514 2.176 1.00 92.44 93 SER A N 1
ATOM 765 C CA . SER A 1 93 ? -13.560 -0.904 3.396 1.00 92.44 93 SER A CA 1
ATOM 766 C C . SER A 1 93 ? -13.676 0.137 4.513 1.00 92.44 93 SER A C 1
ATOM 768 O O . SER A 1 93 ? -13.681 -0.243 5.679 1.00 92.44 93 SER A O 1
ATOM 770 N N . TRP A 1 94 ? -13.851 1.427 4.193 1.00 92.19 94 TRP A N 1
ATOM 771 C CA . TRP A 1 94 ? -13.992 2.489 5.201 1.00 92.19 94 TRP A CA 1
ATOM 772 C C . TRP A 1 94 ? -15.155 2.249 6.179 1.00 92.19 94 TRP A C 1
ATOM 774 O O . TRP A 1 94 ? -15.048 2.616 7.346 1.00 92.19 94 TRP A O 1
ATOM 784 N N . ILE A 1 95 ? -16.239 1.592 5.743 1.00 94.94 95 ILE A N 1
ATOM 785 C CA . ILE A 1 95 ? -17.412 1.319 6.591 1.00 94.94 95 ILE A CA 1
ATOM 786 C C . ILE A 1 95 ? -17.023 0.427 7.774 1.00 94.94 95 ILE A C 1
ATOM 788 O O . ILE A 1 95 ? -17.439 0.685 8.900 1.00 94.94 95 ILE A O 1
ATOM 792 N N . TYR A 1 96 ? -16.195 -0.593 7.529 1.00 93.75 96 TYR A N 1
ATOM 793 C CA . TYR A 1 96 ? -15.711 -1.493 8.575 1.00 93.75 96 TYR A CA 1
ATOM 794 C C . TYR A 1 96 ? -14.904 -0.736 9.636 1.00 93.75 96 TYR A C 1
ATOM 796 O O . TYR A 1 96 ? -15.157 -0.898 10.825 1.00 93.75 96 TYR A O 1
ATOM 804 N N . PHE A 1 97 ? -13.982 0.132 9.211 1.00 93.06 97 PHE A N 1
ATOM 805 C CA . PHE A 1 97 ? -13.132 0.889 10.132 1.00 93.06 97 PHE A CA 1
ATOM 806 C C . PHE A 1 97 ? -13.922 1.920 10.947 1.00 93.06 97 PHE A C 1
ATOM 808 O O . PHE A 1 97 ? -13.676 2.060 12.140 1.00 93.06 97 PHE A O 1
ATOM 815 N N . VAL A 1 98 ? -14.907 2.594 10.346 1.00 92.81 98 VAL A N 1
ATOM 816 C CA . VAL A 1 98 ? -15.757 3.550 11.076 1.00 92.81 98 VAL A CA 1
ATOM 817 C C . VAL A 1 98 ? -16.613 2.843 12.130 1.00 92.81 98 VAL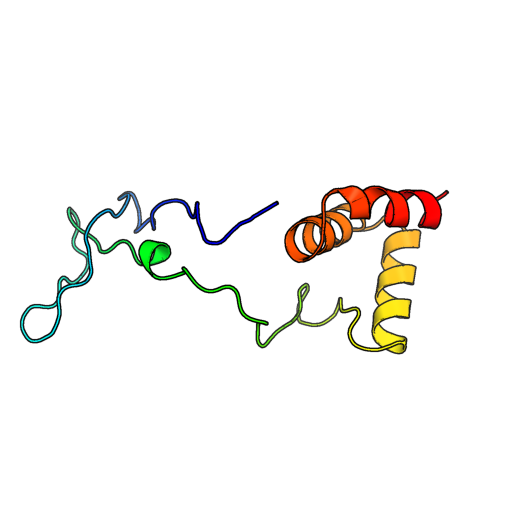 A C 1
ATOM 819 O O . VAL A 1 98 ? -16.674 3.314 13.260 1.00 92.81 98 VAL A O 1
ATOM 822 N N . LEU A 1 99 ? -17.226 1.701 11.799 1.00 93.75 99 LEU A N 1
ATOM 823 C CA . LEU A 1 99 ? -18.028 0.918 12.753 1.00 93.75 99 LEU A CA 1
ATOM 824 C C . LEU A 1 99 ? -17.201 0.276 13.873 1.00 93.75 99 LEU A C 1
ATOM 826 O O . LEU A 1 99 ? -17.757 -0.099 14.895 1.00 93.75 99 LEU A O 1
ATOM 830 N N . LEU A 1 100 ? -15.899 0.090 13.663 1.00 91.69 100 LEU A N 1
ATOM 831 C CA . LEU A 1 100 ? -15.006 -0.472 14.672 1.00 91.69 100 LEU A CA 1
ATOM 832 C C . LEU A 1 100 ? -14.590 0.575 15.715 1.00 91.69 100 LEU A C 1
ATOM 834 O O . LEU A 1 100 ? -14.332 0.226 16.864 1.00 91.69 100 LEU A O 1
ATOM 838 N N . ILE A 1 101 ? -14.507 1.840 15.302 1.00 89.81 101 ILE A N 1
ATOM 839 C CA . ILE A 1 101 ? -14.083 2.963 16.144 1.00 89.81 101 ILE A CA 1
ATOM 840 C C . ILE A 1 101 ? -15.249 3.543 16.963 1.00 89.81 101 ILE A C 1
ATOM 842 O O . ILE A 1 101 ? -15.028 3.980 18.093 1.00 89.81 101 ILE A O 1
ATOM 846 N N . VAL A 1 102 ? -16.454 3.600 16.379 1.00 88.38 102 VAL A N 1
ATOM 847 C CA . VAL A 1 102 ? -17.673 4.188 16.979 1.00 88.38 102 VAL A CA 1
ATOM 8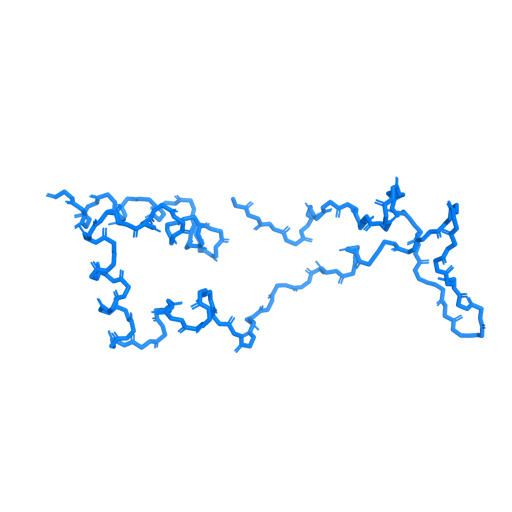48 C C . VAL A 1 102 ? -18.391 3.187 17.874 1.00 88.38 102 VAL A C 1
ATOM 850 O O . VAL A 1 102 ? -18.732 3.579 19.012 1.00 88.38 102 VAL A O 1
#

pLDDT: mean 90.35, std 3.47, range [78.0, 94.94]

Radius of gyration: 19.16 Å; chains: 1; bounding box: 42×30×47 Å

Secondary structure (DSSP, 8-state):
---TTSPPPPEETTEE--BPPPPTTS-----SS--B-GGGG-------SS-TTTTT--SSSHHHHHHHHHHHHTTSSHHHHHHHHHHHT-GGGHHHHHHHH-

Organism: Sarcoptes scabiei (NCBI:txid52283)

InterPro domains:
  IPR005821 Ion transport domain [PF00520] (46-102)
  IPR050599 Voltage-dependent calcium channel alpha-1 subunit [PTHR45628] (11-102)